Protein AF-A0A955HK53-F1 (afdb_monomer_lite)

Secondary structure (DSSP, 8-state):
----TTSS-HHHHHHHHHHHH-TTTS-HHHHHHHHHHHHH-HHHHHHHHHHHHHHHHHHHHHHHH-SS---HHHHHHHHHHTHHHHHHHHHTT-

Foldseek 3Di:
DPPDPPPDDLLVLLVLCLVLVVPPPDDVCSNCVLVVVLVVDVVSVVSNVLSVQQLVVLVVVVVVVDPDDCDSVSSSVSCVVCVVVSVVVVVVVD

Structure (mmCIF, N/CA/C/O backbone):
data_AF-A0A955HK53-F1
#
_entry.id   AF-A0A955HK53-F1
#
loop_
_atom_site.group_PDB
_atom_site.id
_atom_site.type_symbol
_atom_site.label_atom_id
_atom_site.label_alt_id
_atom_site.label_comp_id
_atom_site.label_asym_id
_atom_site.label_entity_id
_atom_site.label_seq_id
_atom_site.pdbx_PDB_ins_code
_atom_site.Cartn_x
_atom_site.Cartn_y
_atom_site.Cartn_z
_atom_site.occupancy
_atom_site.B_iso_or_equiv
_atom_site.auth_seq_id
_atom_site.auth_comp_id
_atom_site.auth_asym_id
_atom_site.auth_atom_id
_atom_site.pdbx_PDB_model_num
ATOM 1 N N . MET A 1 1 ? 10.607 -16.318 -22.657 1.00 34.47 1 MET A N 1
ATOM 2 C CA . MET A 1 1 ? 11.384 -15.766 -21.525 1.00 34.47 1 MET A CA 1
ATOM 3 C C . MET A 1 1 ? 10.901 -16.445 -20.251 1.00 34.47 1 MET A C 1
ATOM 5 O O . MET A 1 1 ? 9.689 -16.633 -20.156 1.00 34.47 1 MET A O 1
ATOM 9 N N . PRO A 1 2 ? 11.778 -16.887 -19.329 1.00 35.12 2 PRO A N 1
ATOM 10 C CA . PRO A 1 2 ? 11.323 -17.419 -18.049 1.00 35.12 2 PRO A CA 1
ATOM 11 C C . PRO A 1 2 ? 10.538 -16.313 -17.340 1.00 35.12 2 PRO A C 1
ATOM 13 O O . PRO A 1 2 ? 11.056 -15.218 -17.137 1.00 35.12 2 PRO A O 1
ATOM 16 N N . ARG A 1 3 ? 9.265 -16.579 -17.041 1.00 37.59 3 ARG A N 1
ATOM 17 C CA . ARG A 1 3 ? 8.431 -15.704 -16.217 1.00 37.59 3 ARG A CA 1
ATOM 18 C C . ARG A 1 3 ? 9.029 -15.730 -14.815 1.00 37.59 3 ARG A C 1
ATOM 20 O O . ARG A 1 3 ? 8.774 -16.660 -14.056 1.00 37.59 3 ARG A O 1
ATOM 27 N N . THR A 1 4 ? 9.883 -14.767 -14.486 1.00 44.69 4 THR A N 1
ATOM 28 C CA . THR A 1 4 ? 10.186 -14.484 -13.084 1.00 44.69 4 THR A CA 1
ATOM 29 C C . THR A 1 4 ? 8.855 -14.164 -12.399 1.00 44.69 4 THR A C 1
ATOM 31 O O . THR A 1 4 ? 7.957 -13.575 -13.009 1.00 44.69 4 THR A O 1
ATOM 34 N N . ALA A 1 5 ? 8.689 -14.611 -11.155 1.00 44.06 5 ALA A N 1
ATOM 35 C CA . ALA A 1 5 ? 7.430 -14.561 -10.401 1.00 44.06 5 ALA A CA 1
ATOM 36 C C . ALA A 1 5 ? 6.816 -13.147 -10.240 1.00 44.06 5 ALA A C 1
ATOM 38 O O . ALA A 1 5 ? 5.709 -13.012 -9.739 1.00 44.06 5 ALA A O 1
ATOM 39 N N . PHE A 1 6 ? 7.503 -12.106 -10.715 1.00 43.59 6 PHE A N 1
ATOM 40 C CA . PHE A 1 6 ? 7.074 -10.709 -10.763 1.00 43.59 6 PHE A CA 1
ATOM 41 C C . PHE A 1 6 ? 6.202 -10.336 -11.979 1.00 43.59 6 PHE A C 1
ATOM 43 O O . PHE A 1 6 ? 5.947 -9.163 -12.213 1.00 43.59 6 PHE A O 1
ATOM 50 N N . THR A 1 7 ? 5.734 -11.309 -12.767 1.00 42.28 7 THR A N 1
ATOM 51 C CA . THR A 1 7 ? 4.866 -11.058 -13.941 1.00 42.28 7 THR A CA 1
ATOM 52 C C . THR A 1 7 ? 3.368 -11.077 -13.631 1.00 42.28 7 THR A C 1
ATOM 54 O O . THR A 1 7 ? 2.551 -11.127 -14.546 1.00 42.28 7 THR A O 1
ATOM 57 N N . ALA A 1 8 ? 2.980 -11.043 -12.359 1.00 39.69 8 ALA A N 1
ATOM 58 C CA . ALA A 1 8 ? 1.586 -11.153 -11.973 1.00 39.69 8 ALA A CA 1
ATOM 59 C C . ALA A 1 8 ? 1.277 -10.117 -10.893 1.00 39.69 8 ALA A C 1
ATOM 61 O O . ALA A 1 8 ? 1.646 -10.321 -9.747 1.00 39.69 8 ALA A O 1
ATOM 62 N N . TYR A 1 9 ? 0.571 -9.054 -11.276 1.00 50.81 9 TYR A N 1
ATOM 63 C CA . TYR A 1 9 ? -0.242 -8.205 -10.402 1.00 50.81 9 TYR A CA 1
ATOM 64 C C . TYR A 1 9 ? 0.484 -7.192 -9.478 1.00 50.81 9 TYR A C 1
ATOM 66 O O . TYR A 1 9 ? 1.444 -7.554 -8.787 1.00 50.81 9 TYR A O 1
ATOM 74 N N . PRO A 1 10 ? 0.007 -5.928 -9.414 1.00 50.06 10 PRO A N 1
ATOM 75 C CA . PRO A 1 10 ? 0.379 -4.956 -8.378 1.00 50.06 10 PRO A CA 1
ATOM 76 C C . PRO A 1 10 ? 0.311 -5.554 -6.969 1.00 50.06 10 PRO A C 1
ATOM 78 O O . PRO A 1 10 ? 1.198 -5.307 -6.149 1.00 50.06 10 PRO A O 1
ATOM 81 N N . GLU A 1 11 ? -0.673 -6.425 -6.722 1.00 50.53 11 GLU A N 1
ATOM 82 C CA . GLU A 1 11 ? -0.866 -7.145 -5.465 1.00 50.53 11 GLU A CA 1
ATOM 83 C C . GLU A 1 11 ? 0.344 -8.007 -5.065 1.00 50.53 11 GLU A C 1
ATOM 85 O O . GLU A 1 11 ? 0.671 -8.084 -3.883 1.00 50.53 11 GLU A O 1
ATOM 90 N N . THR A 1 12 ? 1.065 -8.614 -6.014 1.00 56.31 12 THR A N 1
ATOM 91 C CA . THR A 1 12 ? 2.236 -9.460 -5.709 1.00 56.31 12 THR A CA 1
ATOM 92 C C . THR A 1 12 ? 3.468 -8.619 -5.378 1.00 56.31 12 THR A C 1
ATOM 94 O O . THR A 1 12 ? 4.229 -8.958 -4.472 1.00 56.31 12 THR A 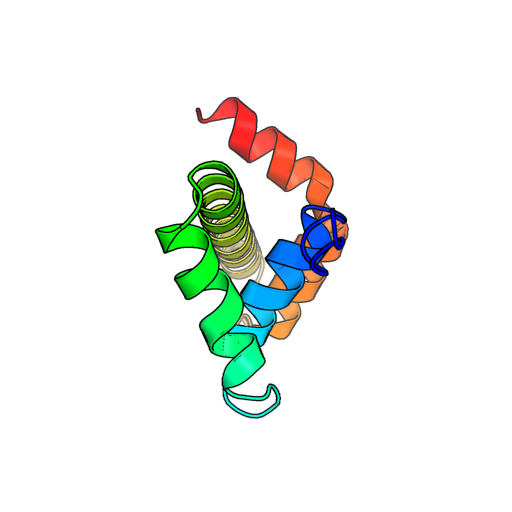O 1
ATOM 97 N N . ALA A 1 13 ? 3.664 -7.489 -6.066 1.00 56.75 13 ALA A N 1
ATOM 98 C CA . ALA A 1 13 ? 4.720 -6.533 -5.725 1.00 56.75 13 ALA A CA 1
ATOM 99 C C . ALA A 1 13 ? 4.473 -5.910 -4.337 1.00 56.75 13 ALA A C 1
ATOM 101 O O . ALA A 1 13 ? 5.392 -5.839 -3.517 1.00 56.75 13 ALA A O 1
ATOM 102 N N . LEU A 1 14 ? 3.216 -5.553 -4.048 1.00 57.47 14 LEU A N 1
ATOM 103 C CA . LEU A 1 14 ? 2.733 -5.124 -2.732 1.00 57.47 14 LEU A CA 1
ATOM 104 C C . LEU A 1 14 ? 2.994 -6.178 -1.653 1.00 57.47 14 LEU A C 1
ATOM 106 O O . LEU A 1 14 ? 3.538 -5.856 -0.596 1.00 57.47 14 LEU A O 1
ATOM 110 N N . PHE A 1 15 ? 2.673 -7.439 -1.945 1.00 61.75 15 PHE A N 1
ATOM 111 C CA . PHE A 1 15 ? 2.908 -8.571 -1.055 1.00 61.75 15 PHE A CA 1
ATOM 112 C C . PHE A 1 15 ? 4.388 -8.683 -0.672 1.00 61.75 15 PHE A C 1
ATOM 114 O O . PHE A 1 15 ? 4.704 -8.821 0.507 1.00 61.75 15 PHE A O 1
ATOM 121 N N . TYR A 1 16 ? 5.310 -8.536 -1.628 1.00 60.62 16 TYR A N 1
ATOM 122 C CA . TYR A 1 16 ? 6.748 -8.603 -1.352 1.00 60.62 16 TYR A CA 1
ATOM 123 C C . TYR A 1 16 ? 7.283 -7.428 -0.519 1.00 60.62 16 TYR A C 1
ATOM 125 O O . TYR A 1 16 ? 8.146 -7.637 0.333 1.00 60.62 16 TYR A O 1
ATOM 133 N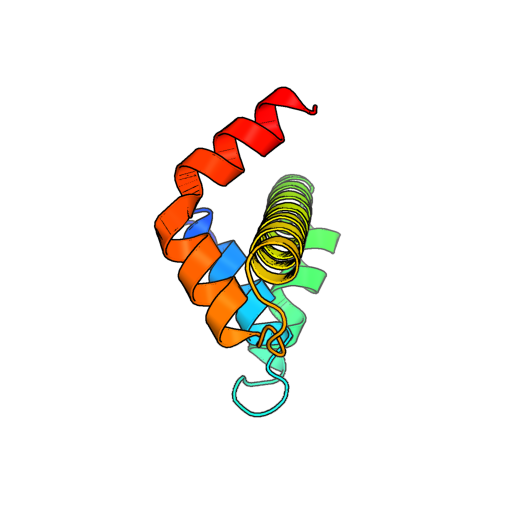 N . ILE A 1 17 ? 6.773 -6.212 -0.723 1.00 60.78 17 ILE A N 1
ATOM 134 C CA . ILE A 1 17 ? 7.200 -5.010 0.019 1.00 60.78 17 ILE A CA 1
ATOM 135 C C . ILE A 1 17 ? 6.649 -5.010 1.445 1.00 60.78 17 ILE A C 1
ATOM 137 O O . ILE A 1 17 ? 7.326 -4.607 2.389 1.00 60.78 17 ILE A O 1
ATOM 141 N N . LEU A 1 18 ? 5.420 -5.487 1.622 1.00 59.31 18 LEU A N 1
ATOM 142 C CA . LEU A 1 18 ? 4.818 -5.608 2.943 1.00 59.31 18 LEU A CA 1
ATOM 143 C C . LEU A 1 18 ? 5.446 -6.782 3.711 1.00 59.31 18 LEU A C 1
ATOM 145 O O . LEU A 1 18 ? 5.715 -6.657 4.902 1.00 59.31 18 LEU A O 1
ATOM 149 N N . LEU A 1 19 ? 5.796 -7.880 3.043 1.00 57.22 19 LEU A N 1
ATOM 150 C CA . LEU A 1 19 ? 6.540 -8.976 3.663 1.00 57.22 19 LEU A CA 1
ATOM 151 C C . LEU A 1 19 ? 7.986 -8.607 4.022 1.00 57.22 19 LEU A C 1
ATOM 153 O O . LEU A 1 19 ? 8.474 -9.055 5.059 1.00 57.22 19 LEU A O 1
ATOM 157 N N . SER A 1 20 ? 8.676 -7.779 3.230 1.00 55.66 20 SER A N 1
ATOM 158 C CA . SER A 1 20 ? 10.052 -7.370 3.546 1.00 55.66 20 SER A CA 1
ATOM 159 C C . SER A 1 20 ? 10.154 -6.516 4.817 1.00 55.66 20 SER A C 1
ATOM 161 O O . SER A 1 20 ? 11.162 -6.589 5.521 1.00 55.66 20 SER A O 1
ATOM 163 N N . GLY A 1 21 ? 9.088 -5.788 5.173 1.00 51.59 21 GLY A N 1
ATOM 164 C CA . GLY A 1 21 ? 8.956 -5.100 6.464 1.00 51.59 21 GLY A CA 1
ATOM 165 C C . GLY A 1 21 ? 8.805 -6.048 7.664 1.00 51.59 21 GLY A C 1
ATOM 166 O O . GLY A 1 21 ? 9.230 -5.722 8.774 1.00 51.59 21 GLY A O 1
ATOM 167 N N . HIS A 1 22 ? 8.282 -7.262 7.455 1.00 51.25 22 HIS A N 1
ATOM 168 C CA . HIS A 1 22 ? 8.180 -8.304 8.477 1.00 51.25 22 HIS A CA 1
ATOM 169 C C . HIS A 1 22 ? 9.480 -9.123 8.562 1.00 51.25 22 HIS A C 1
ATOM 171 O O . HIS A 1 22 ? 9.549 -10.289 8.168 1.00 51.25 22 HIS A O 1
ATOM 177 N N . GLN A 1 23 ? 10.516 -8.529 9.167 1.00 50.97 23 GLN A N 1
ATOM 178 C CA . GLN A 1 23 ? 11.842 -9.150 9.341 1.00 50.97 23 GLN A CA 1
ATOM 179 C C . GLN A 1 23 ? 11.827 -10.553 9.983 1.00 50.97 23 GLN A C 1
ATOM 181 O O . GLN A 1 23 ? 12.786 -11.305 9.829 1.00 50.97 23 GLN A O 1
ATOM 186 N N . ARG A 1 24 ? 10.765 -10.916 10.716 1.00 49.59 24 ARG A N 1
ATOM 187 C CA . ARG A 1 24 ? 10.689 -12.163 11.495 1.00 49.59 24 ARG A CA 1
ATOM 188 C C . ARG A 1 24 ? 10.121 -13.371 10.741 1.00 49.59 24 ARG A C 1
ATOM 190 O O . ARG A 1 24 ? 10.349 -14.488 11.194 1.00 49.59 24 ARG A O 1
ATOM 197 N N . SER A 1 25 ? 9.419 -13.179 9.623 1.00 48.28 25 SER A N 1
ATOM 198 C CA . SER A 1 25 ? 8.595 -14.248 9.015 1.00 48.28 25 SER A CA 1
ATOM 199 C C . SER A 1 25 ? 8.971 -14.584 7.571 1.00 48.28 25 SER A C 1
ATOM 201 O O . SER A 1 25 ? 8.381 -15.473 6.962 1.00 48.28 25 SER A O 1
ATOM 203 N N . VAL A 1 26 ? 9.936 -13.861 7.005 1.00 52.41 26 VAL A N 1
ATOM 204 C CA . VAL A 1 26 ? 10.199 -13.837 5.565 1.00 52.41 26 VAL A CA 1
ATOM 205 C C . VAL A 1 26 ? 11.686 -14.031 5.343 1.00 52.41 26 VAL A C 1
ATOM 207 O O . VAL A 1 26 ? 12.495 -13.335 5.951 1.00 52.41 26 VAL A O 1
ATOM 210 N N . SER A 1 27 ? 12.064 -14.993 4.501 1.00 51.59 27 SER A N 1
ATOM 211 C CA . SER A 1 27 ? 13.478 -15.278 4.250 1.00 51.59 27 SER A CA 1
ATOM 212 C C . SER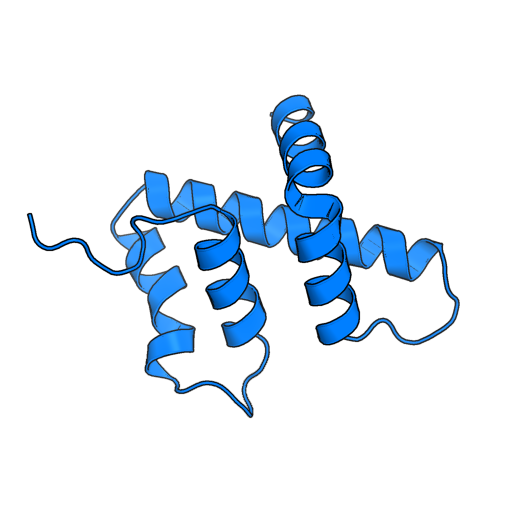 A 1 27 ? 14.182 -14.051 3.661 1.00 51.59 27 SER A C 1
ATOM 214 O O . SER A 1 27 ? 13.605 -13.322 2.855 1.00 51.59 27 SER A O 1
ATOM 216 N N . ALA A 1 28 ? 15.446 -13.825 4.032 1.00 53.31 28 ALA A N 1
ATOM 217 C CA . ALA A 1 28 ? 16.216 -12.659 3.585 1.00 53.31 28 ALA A CA 1
ATOM 218 C C . ALA A 1 28 ? 16.225 -12.491 2.050 1.00 53.31 28 ALA A C 1
ATOM 220 O O . ALA A 1 28 ? 16.187 -11.374 1.549 1.00 53.31 28 ALA A O 1
ATOM 221 N N . GLY A 1 29 ? 16.186 -13.591 1.286 1.00 49.03 29 GLY A N 1
ATOM 222 C CA . GLY A 1 29 ? 16.105 -13.541 -0.179 1.00 49.03 29 GLY A CA 1
ATOM 223 C C . GLY A 1 29 ? 14.810 -12.914 -0.709 1.00 49.03 29 GLY A C 1
ATOM 224 O O . GLY A 1 29 ? 14.837 -12.217 -1.717 1.00 49.03 29 GLY A O 1
ATOM 225 N N . VAL A 1 30 ? 13.692 -13.103 -0.007 1.00 56.03 30 VAL A N 1
ATOM 226 C CA . VAL A 1 30 ? 12.402 -12.482 -0.338 1.00 56.03 30 VAL A CA 1
ATOM 227 C C . VAL A 1 30 ? 12.377 -11.002 0.067 1.00 56.03 30 VAL A C 1
ATOM 229 O O . VAL A 1 30 ? 11.747 -10.200 -0.614 1.00 56.03 30 VAL A O 1
ATOM 232 N N . GLN A 1 31 ? 13.118 -10.622 1.114 1.00 54.97 31 GLN A N 1
ATOM 233 C CA . GLN A 1 31 ? 13.246 -9.225 1.550 1.00 54.97 31 GLN A CA 1
ATOM 234 C C . GLN A 1 31 ? 14.081 -8.378 0.574 1.00 54.97 31 GLN A C 1
ATOM 236 O O . GLN A 1 31 ? 13.775 -7.214 0.352 1.00 54.97 31 GLN A O 1
ATOM 241 N N . VAL A 1 32 ? 15.123 -8.972 -0.019 1.00 57.34 32 VAL A N 1
ATOM 242 C CA . VAL A 1 32 ? 16.098 -8.285 -0.889 1.00 57.34 32 VAL A CA 1
ATOM 243 C C . VAL A 1 32 ? 15.652 -8.233 -2.358 1.00 57.34 32 VAL A C 1
ATOM 245 O O . VAL A 1 32 ? 16.084 -7.362 -3.113 1.00 57.34 32 VAL A O 1
ATOM 248 N N . ALA A 1 33 ? 14.775 -9.146 -2.787 1.00 61.03 33 ALA A N 1
ATOM 249 C CA . ALA A 1 33 ? 14.367 -9.261 -4.187 1.00 61.03 33 ALA A CA 1
ATOM 250 C C . ALA A 1 33 ? 13.726 -7.986 -4.783 1.00 61.03 33 ALA A C 1
ATOM 252 O O . ALA A 1 33 ? 14.101 -7.633 -5.902 1.00 61.03 33 ALA A O 1
ATOM 253 N N . PRO A 1 34 ? 12.821 -7.258 -4.095 1.00 61.62 34 PRO A N 1
ATOM 254 C CA . PRO A 1 34 ? 12.170 -6.080 -4.675 1.00 61.62 34 PRO A CA 1
ATOM 255 C C . PRO A 1 34 ? 13.145 -4.926 -4.917 1.00 61.62 34 PRO A C 1
ATOM 257 O O . PRO A 1 34 ? 13.127 -4.318 -5.985 1.00 61.62 34 PRO A O 1
ATOM 260 N N . ASP A 1 35 ? 14.033 -4.660 -3.955 1.00 62.94 35 ASP A N 1
ATOM 261 C CA . ASP A 1 35 ? 15.011 -3.575 -4.059 1.00 62.94 35 ASP A CA 1
ATOM 262 C C . ASP A 1 35 ? 16.074 -3.881 -5.126 1.00 62.94 35 ASP A C 1
ATOM 264 O O . ASP A 1 35 ? 16.427 -3.005 -5.914 1.00 62.94 35 ASP A O 1
ATOM 268 N N . VAL A 1 36 ? 16.536 -5.134 -5.225 1.00 60.28 36 VAL A N 1
ATOM 269 C CA . VAL A 1 36 ? 17.483 -5.546 -6.277 1.00 60.28 36 VAL A CA 1
ATOM 270 C C . VAL A 1 36 ? 16.845 -5.448 -7.664 1.00 60.28 36 VAL A C 1
ATOM 272 O O . VAL A 1 36 ? 17.469 -4.940 -8.593 1.00 60.28 36 VAL A O 1
ATOM 275 N N . LEU A 1 37 ? 15.593 -5.878 -7.827 1.00 61.41 37 LEU A N 1
ATOM 276 C CA . LEU A 1 37 ? 14.905 -5.794 -9.118 1.00 61.41 37 LEU A CA 1
ATOM 277 C C . LEU A 1 37 ? 14.621 -4.342 -9.534 1.00 61.41 37 LEU A C 1
ATOM 279 O O . LEU A 1 37 ? 14.761 -4.016 -10.714 1.00 61.41 37 LEU A O 1
ATOM 283 N N . ALA A 1 38 ? 14.309 -3.453 -8.586 1.00 62.34 38 ALA A N 1
ATOM 284 C CA . ALA A 1 38 ? 14.116 -2.027 -8.854 1.00 62.34 38 ALA A CA 1
ATOM 285 C C . ALA A 1 38 ? 15.396 -1.314 -9.326 1.00 62.34 38 ALA A C 1
ATOM 287 O O . ALA A 1 38 ? 15.320 -0.367 -10.108 1.00 62.34 38 ALA A O 1
ATOM 288 N N . VAL A 1 39 ? 16.580 -1.777 -8.911 1.00 65.38 39 VAL A N 1
ATOM 289 C CA . VAL A 1 39 ? 17.866 -1.263 -9.425 1.00 65.38 39 VAL A CA 1
ATOM 290 C C . VAL A 1 39 ? 18.076 -1.639 -10.896 1.00 65.38 39 VAL A C 1
ATOM 292 O O . VAL A 1 39 ? 18.719 -0.899 -11.640 1.00 65.38 39 VAL A O 1
ATOM 295 N N . HIS A 1 40 ? 17.518 -2.768 -11.337 1.00 64.00 40 HIS A N 1
ATOM 296 C CA . HIS A 1 40 ? 17.762 -3.323 -12.668 1.00 64.00 40 HIS A CA 1
ATOM 297 C C . HIS A 1 40 ? 16.630 -3.075 -13.680 1.00 64.00 40 HIS A C 1
ATOM 299 O O . HIS A 1 40 ? 16.798 -3.396 -14.857 1.00 64.00 40 HIS A O 1
ATOM 305 N N . SER A 1 41 ? 15.499 -2.486 -13.271 1.00 70.31 41 SER A N 1
ATOM 306 C CA . SER A 1 41 ? 14.377 -2.182 -14.166 1.00 70.31 41 SER A CA 1
ATOM 307 C C . SER A 1 41 ? 13.557 -0.974 -13.703 1.00 70.31 41 SER A C 1
ATOM 309 O O . SER A 1 41 ? 13.051 -0.937 -12.582 1.00 70.31 41 SER A O 1
ATOM 311 N N . ALA A 1 42 ? 13.364 -0.007 -14.608 1.00 72.31 42 ALA A N 1
ATOM 312 C CA . ALA A 1 42 ? 12.550 1.186 -14.360 1.00 72.31 42 ALA A CA 1
ATOM 313 C C . ALA A 1 42 ? 11.072 0.854 -14.087 1.00 72.31 42 ALA A C 1
ATOM 315 O O . ALA A 1 42 ? 10.449 1.490 -13.243 1.00 72.31 42 ALA A O 1
ATOM 316 N N . GLU A 1 43 ? 10.534 -0.168 -14.752 1.00 68.94 43 GLU A N 1
ATOM 317 C CA . GLU A 1 43 ? 9.169 -0.659 -14.531 1.00 68.94 43 GLU A CA 1
ATOM 318 C C . GLU A 1 43 ? 9.008 -1.235 -13.118 1.00 68.94 43 GLU A C 1
ATOM 320 O O . GLU A 1 43 ? 8.078 -0.884 -12.396 1.00 68.94 43 GLU A O 1
ATOM 325 N N . HIS A 1 44 ? 9.974 -2.043 -12.669 1.00 68.94 44 HIS A N 1
ATOM 326 C CA . HIS A 1 44 ? 9.961 -2.598 -11.314 1.00 68.94 44 HIS A CA 1
ATOM 327 C C . HIS A 1 44 ? 10.142 -1.510 -10.254 1.00 68.94 44 HIS A C 1
ATOM 329 O O . HIS A 1 44 ? 9.514 -1.571 -9.199 1.00 68.94 44 HIS A O 1
ATOM 335 N N . LYS A 1 45 ? 10.956 -0.487 -10.538 1.00 74.19 45 LYS A N 1
ATOM 336 C CA . LYS A 1 45 ? 11.080 0.687 -9.673 1.00 74.19 45 LYS A CA 1
ATOM 337 C C . LYS A 1 45 ? 9.757 1.446 -9.557 1.00 74.19 45 LYS A C 1
ATOM 339 O O . LYS A 1 45 ? 9.359 1.774 -8.446 1.00 74.19 45 LYS A O 1
ATOM 344 N N . ALA A 1 46 ? 9.057 1.673 -10.669 1.00 76.38 46 ALA A N 1
ATOM 345 C CA . ALA A 1 46 ? 7.757 2.339 -10.658 1.00 76.38 46 ALA A CA 1
ATOM 346 C C . ALA A 1 46 ? 6.719 1.556 -9.835 1.00 76.38 46 ALA A C 1
ATOM 348 O O . ALA A 1 46 ? 6.010 2.145 -9.021 1.00 76.38 46 ALA A O 1
ATOM 349 N N . LEU A 1 47 ? 6.681 0.226 -9.979 1.00 75.06 47 LEU A N 1
ATOM 350 C CA . LEU A 1 47 ? 5.825 -0.645 -9.165 1.00 75.06 47 LEU A CA 1
ATOM 351 C C . LEU A 1 47 ? 6.190 -0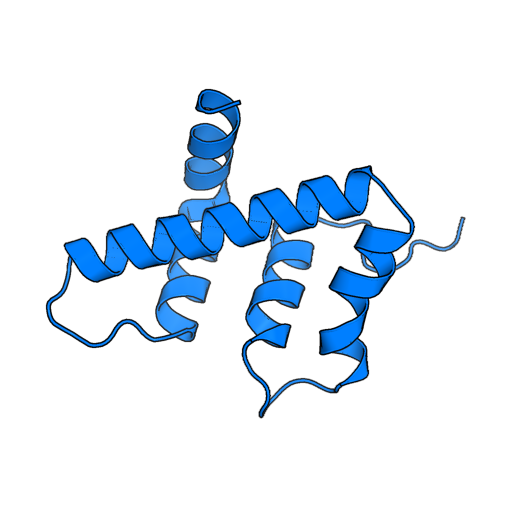.590 -7.672 1.00 75.06 47 LEU A C 1
ATOM 353 O O . LEU A 1 47 ? 5.301 -0.517 -6.824 1.00 75.06 47 LEU A O 1
ATOM 357 N N . LEU A 1 48 ? 7.486 -0.582 -7.342 1.00 76.06 48 LEU A N 1
ATOM 358 C CA . LEU A 1 48 ? 7.980 -0.457 -5.967 1.00 76.06 48 LEU A CA 1
ATOM 359 C C . LEU A 1 48 ? 7.593 0.887 -5.340 1.00 76.06 48 LEU A C 1
ATOM 361 O O . LEU A 1 48 ? 7.140 0.926 -4.195 1.00 76.06 48 LEU A O 1
ATOM 365 N N . ASP A 1 49 ? 7.754 1.979 -6.082 1.00 80.56 49 ASP A N 1
ATOM 366 C CA . ASP A 1 49 ? 7.409 3.322 -5.624 1.00 80.56 49 ASP A CA 1
ATOM 367 C C . ASP A 1 49 ? 5.889 3.466 -5.435 1.00 80.56 49 ASP A C 1
ATOM 369 O O . ASP A 1 49 ? 5.456 3.981 -4.400 1.00 80.56 49 ASP A O 1
ATOM 373 N N . LYS A 1 50 ? 5.080 2.918 -6.359 1.00 82.75 50 LYS A N 1
ATOM 374 C CA . LYS A 1 50 ? 3.613 2.842 -6.234 1.00 82.75 50 LYS A CA 1
ATOM 375 C C . LYS A 1 50 ? 3.208 2.093 -4.965 1.00 82.75 50 LYS A C 1
ATOM 377 O O . LYS A 1 50 ? 2.499 2.634 -4.123 1.00 82.75 50 LYS A O 1
ATOM 382 N N . ALA A 1 51 ? 3.725 0.887 -4.758 1.00 78.44 51 ALA A N 1
ATOM 383 C CA . ALA A 1 51 ? 3.397 0.081 -3.587 1.00 78.44 51 ALA A CA 1
ATOM 384 C C . ALA A 1 51 ? 3.838 0.733 -2.258 1.00 78.44 51 ALA A C 1
ATOM 386 O O . ALA A 1 51 ? 3.088 0.716 -1.280 1.00 78.44 51 ALA A O 1
ATOM 387 N N . LYS A 1 52 ? 5.017 1.376 -2.215 1.00 81.50 52 LYS A N 1
ATOM 388 C CA . LYS A 1 52 ? 5.467 2.169 -1.051 1.00 81.50 52 LYS A CA 1
ATOM 389 C C . LYS A 1 52 ? 4.540 3.350 -0.770 1.00 81.50 52 LYS A C 1
ATOM 391 O O . LYS A 1 52 ? 4.292 3.672 0.395 1.00 81.50 52 LYS A O 1
ATOM 396 N N . TRP A 1 53 ? 4.055 4.008 -1.818 1.00 89.06 53 TRP A N 1
ATOM 397 C CA . TRP A 1 53 ? 3.088 5.090 -1.691 1.00 89.06 53 TRP A CA 1
ATOM 398 C C . TRP A 1 53 ? 1.758 4.576 -1.124 1.00 89.06 53 TRP A C 1
ATOM 400 O O . TRP A 1 53 ? 1.272 5.137 -0.144 1.00 89.06 53 TRP A O 1
ATOM 410 N N . MET A 1 54 ? 1.232 3.465 -1.648 1.00 87.62 54 MET A N 1
ATOM 411 C CA . MET A 1 54 ? -0.045 2.882 -1.211 1.00 87.62 54 MET A CA 1
ATOM 412 C C . MET A 1 54 ? -0.004 2.454 0.256 1.00 87.62 54 MET A C 1
ATOM 414 O O . MET A 1 54 ? -0.894 2.807 1.023 1.00 87.62 54 MET A O 1
ATOM 418 N N . ALA A 1 55 ? 1.067 1.773 0.679 1.00 84.81 55 ALA A N 1
ATOM 419 C CA . ALA A 1 55 ? 1.247 1.368 2.073 1.00 84.81 55 ALA A CA 1
ATOM 420 C C . ALA A 1 55 ? 1.274 2.573 3.027 1.00 84.81 55 ALA A C 1
ATOM 422 O O . ALA A 1 55 ? 0.678 2.544 4.103 1.00 84.81 55 ALA A O 1
ATOM 423 N N . ARG A 1 56 ? 1.933 3.666 2.621 1.00 88.62 56 ARG A N 1
ATOM 424 C CA . ARG A 1 56 ? 1.965 4.908 3.402 1.00 88.62 56 ARG A CA 1
ATOM 425 C C . ARG A 1 56 ? 0.600 5.584 3.446 1.00 88.62 56 ARG A C 1
ATOM 427 O O . ARG A 1 56 ? 0.200 6.072 4.496 1.00 88.62 56 ARG A O 1
ATOM 434 N N . ARG A 1 57 ? -0.108 5.622 2.317 1.00 92.50 57 ARG A N 1
ATOM 435 C CA . ARG A 1 57 ? -1.444 6.212 2.231 1.00 92.50 57 ARG A CA 1
ATOM 436 C C . ARG A 1 57 ? -2.431 5.464 3.124 1.00 92.50 57 ARG A C 1
ATOM 438 O O . ARG A 1 57 ? -3.108 6.117 3.908 1.00 92.50 57 ARG A O 1
ATOM 445 N N . ALA A 1 58 ? -2.442 4.135 3.057 1.00 90.25 58 ALA A N 1
ATOM 446 C CA . ALA A 1 58 ? -3.260 3.278 3.908 1.00 90.25 58 ALA A CA 1
ATOM 447 C C . ALA A 1 58 ? -2.959 3.490 5.395 1.00 90.25 58 ALA A C 1
ATOM 449 O O . ALA A 1 58 ? -3.876 3.713 6.176 1.00 90.25 58 ALA A O 1
ATOM 450 N N . ARG A 1 59 ? -1.674 3.516 5.779 1.00 90.62 59 ARG A N 1
ATOM 451 C CA . ARG A 1 59 ? -1.270 3.820 7.159 1.00 90.62 59 ARG A CA 1
ATOM 452 C C . ARG A 1 59 ? -1.812 5.169 7.631 1.00 90.62 59 ARG A C 1
ATOM 454 O O . ARG A 1 59 ? -2.424 5.221 8.684 1.00 90.62 59 ARG A O 1
ATOM 461 N N . ASN A 1 60 ? -1.651 6.226 6.837 1.00 93.12 60 ASN A N 1
ATOM 462 C CA . ASN A 1 60 ? -2.144 7.556 7.202 1.00 93.12 60 ASN A CA 1
ATOM 463 C C . ASN A 1 60 ? -3.675 7.617 7.335 1.00 93.12 60 ASN A C 1
ATOM 465 O O . ASN A 1 60 ? -4.177 8.437 8.095 1.00 93.12 60 ASN A O 1
ATOM 469 N N . ILE A 1 61 ? -4.412 6.821 6.552 1.00 93.69 61 ILE A N 1
ATOM 470 C CA . ILE A 1 61 ? -5.874 6.731 6.663 1.00 93.69 61 ILE A CA 1
ATOM 471 C C . ILE A 1 61 ? -6.238 6.029 7.971 1.00 93.69 61 ILE A C 1
ATOM 473 O O . ILE A 1 61 ? -6.958 6.603 8.777 1.00 93.69 61 ILE A O 1
ATOM 477 N N . LEU A 1 62 ? -5.661 4.850 8.217 1.00 92.75 62 LEU A N 1
ATOM 478 C CA . LEU A 1 62 ? -5.900 4.075 9.434 1.00 92.75 62 LEU A CA 1
ATOM 479 C C . LEU A 1 62 ? -5.541 4.872 10.698 1.00 92.75 62 LEU A C 1
ATOM 481 O O . LEU A 1 62 ? -6.351 4.963 11.611 1.00 92.75 62 LEU A O 1
ATOM 485 N N . GLU A 1 63 ? -4.376 5.526 10.726 1.00 92.44 63 GLU A N 1
ATOM 486 C CA . GLU A 1 63 ? -3.935 6.373 11.849 1.00 92.44 63 GLU A CA 1
ATOM 487 C C . GLU A 1 63 ? -4.826 7.619 12.038 1.00 92.44 63 GLU A C 1
ATOM 489 O O . GLU A 1 63 ? -4.795 8.243 13.093 1.00 92.44 63 GLU A O 1
ATOM 494 N N . GLY A 1 64 ? -5.612 8.007 11.026 1.00 92.56 64 GLY A N 1
ATOM 495 C CA . GLY A 1 64 ? -6.612 9.075 11.127 1.00 92.56 64 GLY A CA 1
ATOM 496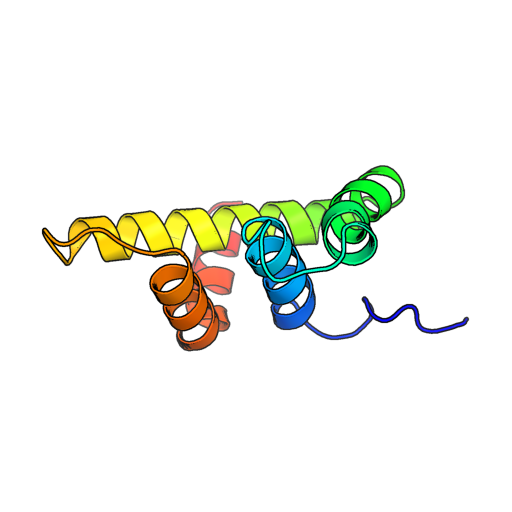 C C . GLY A 1 64 ? -8.002 8.597 11.564 1.00 92.56 64 GLY A C 1
ATOM 497 O O . GLY A 1 64 ? -8.837 9.427 11.921 1.00 92.56 64 GLY A O 1
ATOM 498 N N . GLU A 1 65 ? -8.259 7.288 11.519 1.00 90.81 65 GLU A N 1
ATOM 499 C CA . GLU A 1 65 ? -9.547 6.662 11.845 1.00 90.81 65 GLU A CA 1
ATOM 500 C C . GLU A 1 65 ? -9.572 6.033 13.244 1.00 90.81 65 GLU A C 1
ATOM 502 O O . GLU A 1 65 ? -10.653 5.836 13.802 1.00 90.81 65 GLU A O 1
ATOM 507 N N . THR A 1 66 ? -8.407 5.723 13.821 1.00 84.19 66 THR A N 1
ATOM 508 C CA . THR A 1 66 ? -8.292 5.109 15.148 1.00 84.19 66 THR A CA 1
ATOM 509 C C . THR A 1 66 ? -7.196 5.751 15.999 1.00 84.19 66 THR A C 1
ATOM 511 O O . THR A 1 66 ? -6.160 6.167 15.487 1.00 84.19 66 THR A O 1
ATOM 514 N N . ASP A 1 67 ? -7.418 5.785 17.316 1.00 85.88 67 ASP A N 1
ATOM 515 C CA . ASP A 1 67 ? -6.402 6.139 18.318 1.00 85.88 67 ASP A CA 1
ATOM 516 C C . ASP A 1 67 ? -5.511 4.930 18.695 1.00 85.88 67 ASP A C 1
ATOM 518 O O . ASP A 1 67 ? -4.587 5.053 19.504 1.00 85.88 67 ASP A O 1
ATOM 522 N N . GLU A 1 68 ? -5.800 3.742 18.153 1.00 88.06 68 GLU A N 1
ATOM 523 C CA . GLU A 1 68 ? -5.033 2.516 18.388 1.00 88.06 68 GLU A CA 1
ATOM 524 C C . GLU A 1 68 ? -3.747 2.458 17.546 1.00 88.06 68 GLU A C 1
ATOM 526 O O . GLU A 1 68 ? -3.619 3.078 16.490 1.00 88.06 68 GLU A O 1
ATOM 531 N N . GLU A 1 69 ? -2.769 1.673 18.010 1.00 90.38 69 GLU A N 1
ATOM 532 C CA . GLU A 1 69 ? -1.534 1.441 17.261 1.00 90.38 69 GLU A CA 1
ATOM 533 C C . GLU A 1 69 ? -1.828 0.678 15.960 1.00 90.38 69 GLU A C 1
ATOM 535 O O . GLU A 1 69 ? -2.167 -0.504 15.982 1.00 90.38 69 GLU A O 1
ATOM 540 N N . VAL A 1 70 ? -1.645 1.345 14.816 1.00 87.25 70 VAL A N 1
ATOM 541 C CA . VAL A 1 70 ? -1.806 0.731 13.493 1.00 87.25 70 VAL A CA 1
ATOM 542 C C . VAL A 1 70 ? -0.649 -0.220 13.210 1.00 87.25 70 VAL A C 1
ATOM 544 O O . VAL A 1 70 ? 0.502 0.187 12.971 1.00 87.25 70 VAL A O 1
ATOM 547 N N . THR A 1 71 ? -0.966 -1.512 13.191 1.00 86.38 71 THR A N 1
ATOM 548 C CA . THR A 1 71 ? 0.019 -2.551 12.929 1.00 86.38 71 THR A CA 1
ATOM 549 C C . THR A 1 71 ? 0.311 -2.675 11.439 1.00 86.38 71 THR A C 1
ATOM 551 O O . THR A 1 71 ? -0.374 -2.148 10.561 1.00 86.38 71 THR A O 1
ATOM 554 N N . HIS A 1 72 ? 1.377 -3.402 11.127 1.00 77.81 72 HIS A N 1
ATOM 555 C CA . HIS A 1 72 ? 1.721 -3.695 9.742 1.00 77.81 72 HIS A CA 1
ATOM 556 C C . HIS A 1 72 ? 0.692 -4.609 9.053 1.00 77.81 72 HIS A C 1
ATOM 558 O O . HIS A 1 72 ? 0.467 -4.467 7.852 1.00 77.81 72 HIS A O 1
ATOM 564 N N . ASP A 1 73 ? 0.051 -5.513 9.802 1.00 82.12 73 ASP A N 1
ATOM 565 C CA . ASP A 1 73 ? -0.992 -6.401 9.270 1.00 82.12 73 ASP A CA 1
ATOM 566 C C . ASP A 1 73 ? -2.259 -5.615 8.908 1.00 82.12 73 ASP A C 1
ATOM 568 O O . ASP A 1 73 ? -2.864 -5.873 7.868 1.00 82.12 73 ASP A O 1
ATOM 572 N N . ASP A 1 74 ? -2.602 -4.586 9.689 1.00 85.69 74 ASP A N 1
ATOM 573 C CA . ASP A 1 74 ? -3.739 -3.705 9.396 1.00 85.69 74 ASP A CA 1
ATOM 574 C C . ASP A 1 74 ? -3.531 -2.954 8.080 1.00 85.69 74 ASP A C 1
ATOM 576 O O . ASP A 1 74 ? -4.399 -2.963 7.207 1.00 85.69 74 ASP A O 1
ATOM 580 N N . VAL A 1 75 ? -2.333 -2.388 7.887 1.00 85.56 75 VAL A N 1
ATOM 581 C CA . VAL A 1 75 ? -1.948 -1.739 6.624 1.00 85.56 75 VAL A CA 1
ATOM 582 C C . VAL A 1 75 ? -2.034 -2.728 5.465 1.00 85.56 75 VAL A C 1
ATOM 584 O O . VAL A 1 75 ? -2.563 -2.392 4.407 1.00 85.56 75 VAL A O 1
ATOM 587 N N . TYR A 1 76 ? -1.545 -3.956 5.651 1.00 81.44 76 TYR A N 1
ATOM 588 C CA . TYR A 1 76 ? -1.610 -4.985 4.619 1.00 81.44 76 TYR A CA 1
ATOM 589 C C . TYR A 1 76 ? -3.051 -5.331 4.234 1.00 81.44 76 TYR A C 1
ATOM 591 O O . TYR A 1 76 ? -3.384 -5.337 3.046 1.00 81.44 76 TYR A O 1
ATOM 599 N N . ARG A 1 77 ? -3.916 -5.591 5.220 1.00 83.69 77 ARG A N 1
ATOM 600 C CA . ARG A 1 77 ? -5.327 -5.921 4.980 1.00 83.69 77 ARG A CA 1
ATOM 601 C C . ARG A 1 77 ? -6.046 -4.763 4.301 1.00 83.69 77 ARG A C 1
ATOM 603 O O . ARG A 1 77 ? -6.742 -4.995 3.318 1.00 83.69 77 ARG A O 1
ATOM 610 N N . TYR A 1 78 ? -5.799 -3.532 4.745 1.00 88.75 78 TYR A N 1
ATOM 611 C CA . TYR A 1 78 ? -6.391 -2.343 4.144 1.00 88.75 78 TYR A CA 1
ATOM 612 C C . TYR A 1 78 ? -5.987 -2.181 2.680 1.00 88.75 78 TYR A C 1
ATOM 614 O O . TYR A 1 78 ? -6.856 -2.030 1.824 1.00 88.75 78 TYR A O 1
ATOM 622 N N . VAL A 1 79 ? -4.686 -2.251 2.374 1.00 85.06 79 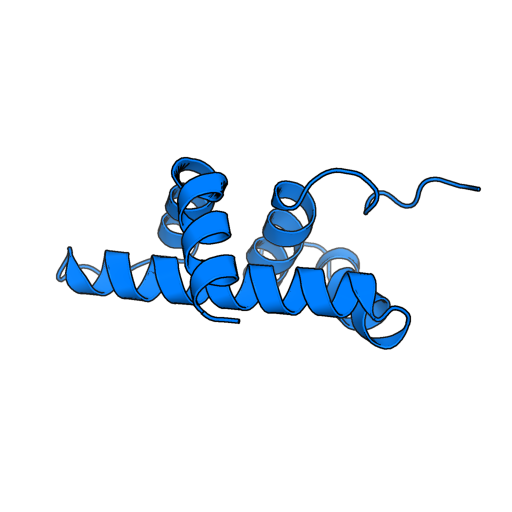VAL A N 1
ATOM 623 C CA . VAL A 1 79 ? -4.206 -2.100 0.995 1.00 85.06 79 VAL A CA 1
ATOM 624 C C . VAL A 1 79 ? -4.765 -3.201 0.102 1.00 85.06 79 VAL A C 1
ATOM 626 O O . VAL A 1 79 ? -5.193 -2.904 -1.008 1.00 85.06 79 VAL A O 1
ATOM 629 N N . ARG A 1 80 ? -4.809 -4.452 0.575 1.00 82.62 80 ARG A N 1
ATOM 630 C CA . ARG A 1 80 ? -5.413 -5.568 -0.166 1.00 82.62 80 ARG A CA 1
ATOM 631 C C . ARG A 1 80 ? -6.887 -5.305 -0.480 1.00 82.62 80 ARG A C 1
ATOM 633 O O . ARG A 1 80 ? -7.315 -5.539 -1.604 1.00 82.62 80 ARG A O 1
ATOM 640 N N . ASP A 1 81 ? -7.647 -4.831 0.501 1.00 86.50 81 ASP A N 1
ATOM 641 C CA . ASP A 1 81 ? -9.093 -4.652 0.359 1.00 86.50 81 ASP A CA 1
ATOM 642 C C . ASP A 1 81 ? -9.444 -3.398 -0.471 1.00 86.50 81 ASP A C 1
ATOM 644 O O . ASP A 1 81 ? -10.478 -3.382 -1.132 1.00 86.50 81 ASP A O 1
ATOM 648 N N . HIS A 1 82 ? -8.546 -2.404 -0.528 1.00 88.94 82 HIS A N 1
ATOM 649 C CA . HIS A 1 82 ? -8.742 -1.126 -1.231 1.00 88.94 82 HIS A CA 1
ATOM 650 C C . HIS A 1 82 ? -7.708 -0.886 -2.344 1.00 88.94 82 HIS A C 1
ATOM 652 O O . HIS A 1 82 ? -7.377 0.259 -2.655 1.00 88.94 82 HIS A O 1
ATOM 658 N N . THR A 1 83 ? -7.157 -1.949 -2.949 1.00 83.56 83 THR A N 1
ATOM 659 C CA . THR A 1 83 ? -6.053 -1.819 -3.921 1.00 83.56 83 THR A CA 1
ATOM 660 C C . THR A 1 83 ? -6.435 -0.887 -5.068 1.00 83.56 83 THR A C 1
ATOM 662 O O . THR A 1 83 ? -5.733 0.090 -5.293 1.00 83.56 83 THR A O 1
ATOM 665 N N . TYR A 1 84 ? -7.567 -1.121 -5.735 1.00 84.00 84 TYR A N 1
ATOM 666 C CA . TYR A 1 84 ? -7.986 -0.327 -6.897 1.00 84.00 84 TYR A CA 1
ATOM 667 C C . TYR A 1 84 ? -8.256 1.150 -6.577 1.00 84.00 84 TYR A C 1
ATOM 669 O O . TYR A 1 84 ? -7.941 2.016 -7.388 1.00 84.00 84 TYR A O 1
ATOM 677 N N . GLU A 1 85 ? -8.798 1.452 -5.397 1.00 89.50 85 GLU A N 1
ATOM 678 C CA . GLU A 1 85 ? -9.027 2.835 -4.957 1.00 89.50 85 GLU A CA 1
ATOM 679 C C . GLU A 1 85 ? -7.698 3.559 -4.734 1.00 89.50 85 GLU A C 1
ATOM 681 O O . GLU A 1 85 ? -7.479 4.659 -5.233 1.00 89.50 85 GLU A O 1
ATOM 686 N N . LEU A 1 86 ? -6.761 2.893 -4.058 1.00 87.25 86 LEU A N 1
ATOM 687 C CA . LEU A 1 86 ? -5.411 3.406 -3.861 1.00 87.25 86 LEU A CA 1
ATOM 688 C C . LEU A 1 86 ? -4.638 3.527 -5.187 1.00 87.25 86 LEU A C 1
ATOM 690 O O . LEU A 1 86 ? -3.765 4.385 -5.303 1.00 87.25 86 LEU A O 1
ATOM 694 N N . GLU A 1 87 ? -4.921 2.683 -6.185 1.00 85.50 87 GLU A N 1
ATOM 695 C CA . GLU A 1 87 ? -4.338 2.819 -7.525 1.00 85.50 87 GLU A CA 1
ATOM 696 C C . GLU A 1 87 ? -4.843 4.076 -8.226 1.00 85.50 87 GLU A C 1
ATOM 698 O O . GLU A 1 87 ? -4.023 4.835 -8.743 1.00 85.50 87 GLU A O 1
ATOM 703 N N . ALA A 1 88 ? -6.154 4.317 -8.192 1.00 88.00 88 ALA A N 1
ATOM 704 C CA . ALA A 1 88 ? -6.760 5.511 -8.770 1.00 88.00 88 ALA A CA 1
ATOM 705 C C . ALA A 1 88 ? -6.228 6.793 -8.103 1.00 88.00 88 ALA A C 1
ATOM 707 O O . ALA A 1 88 ? -5.753 7.689 -8.799 1.00 88.00 88 ALA A O 1
ATOM 708 N N . ASP A 1 89 ? -6.186 6.843 -6.764 1.00 88.75 89 ASP A N 1
ATOM 709 C CA . ASP A 1 89 ? -5.634 7.987 -6.020 1.00 88.75 89 ASP A CA 1
ATOM 710 C C . ASP A 1 89 ? -4.167 8.279 -6.391 1.00 88.75 89 ASP A C 1
ATOM 712 O O . ASP A 1 89 ? -3.716 9.428 -6.358 1.00 88.75 89 ASP A O 1
ATOM 716 N N . PHE A 1 90 ? -3.381 7.236 -6.674 1.00 86.25 90 PHE A N 1
ATOM 717 C CA . PHE A 1 90 ? -1.985 7.393 -7.070 1.00 86.25 90 PHE A CA 1
ATOM 718 C C . PHE A 1 90 ? -1.863 8.006 -8.465 1.00 86.25 90 PHE A C 1
ATOM 720 O O . PHE A 1 90 ? -1.025 8.884 -8.672 1.00 86.25 90 PHE A O 1
ATOM 727 N N . GLU A 1 91 ? -2.693 7.555 -9.405 1.00 86.44 91 GLU A N 1
ATOM 728 C CA . GLU A 1 91 ? -2.716 8.039 -10.788 1.00 86.44 91 GLU A CA 1
ATOM 729 C C . GLU A 1 91 ? -3.188 9.495 -10.883 1.00 86.44 91 GLU A C 1
ATOM 731 O O . GLU A 1 91 ? -2.630 10.257 -11.664 1.00 86.44 91 GLU A O 1
ATOM 736 N N . GLU A 1 92 ? -4.129 9.923 -10.038 1.00 86.75 92 GLU A N 1
ATOM 737 C CA . GLU A 1 92 ? -4.589 11.320 -9.978 1.00 86.75 92 GLU A CA 1
ATOM 738 C C . GLU A 1 92 ? -3.527 12.311 -9.462 1.00 86.75 92 GLU A C 1
ATOM 740 O O . GLU A 1 92 ? -3.656 13.522 -9.658 1.00 86.75 92 GLU A O 1
ATOM 745 N N . LYS A 1 93 ? -2.486 11.825 -8.774 1.00 76.38 93 LYS A N 1
ATOM 746 C CA . LYS A 1 93 ? -1.430 12.658 -8.170 1.00 76.38 93 LYS A CA 1
ATOM 747 C C . LYS A 1 93 ? -0.130 12.724 -8.974 1.00 76.38 93 LYS A C 1
ATOM 749 O O . LYS A 1 93 ? 0.799 13.396 -8.513 1.00 76.38 93 LYS A O 1
ATOM 754 N N . GLN A 1 94 ? -0.048 12.031 -10.110 1.00 65.88 94 GLN A N 1
ATOM 755 C CA . GLN A 1 94 ? 1.087 12.101 -11.041 1.00 65.88 94 GLN A CA 1
ATOM 756 C C . GLN A 1 94 ? 0.880 13.162 -12.120 1.00 65.88 94 GLN A C 1
ATOM 758 O O . GLN A 1 94 ? 1.896 13.798 -12.482 1.00 65.88 94 GLN A O 1
#

Sequence (94 aa):
MPRTAFTAYPETALFYILLSGHQRSVSAGVQVAPDVLAVHSAEHKALLDKAKWMARRARNILEGETDEEVTHDDVYRYVRDHTYELEADFEEKQ

Radius of gyration: 13.75 Å; chains: 1; bounding box: 27×30×40 Å

pLDDT: mean 70.93, std 16.99, range [34.47, 93.69]